Protein AF-A0A5K0YPT9-F1 (afdb_monomer_lite)

InterPro domains:
  IPR002921 Fungal lipase-type domain [PF01764] (6-36)
  IPR029058 Alpha/Beta hydrolase fold [G3DSA:3.40.50.1820] (2-38)
  IPR029058 Alpha/Beta hydrolase fold [SSF53474] (8-34)

Structure (mmCIF, N/CA/C/O backbone):
data_AF-A0A5K0YPT9-F1
#
_entry.id   AF-A0A5K0YPT9-F1
#
loop_
_atom_site.group_PDB
_atom_site.id
_atom_site.type_symbol
_atom_site.label_atom_id
_atom_site.label_alt_id
_atom_site.label_comp_id
_atom_site.label_asym_id
_atom_site.label_entity_id
_atom_site.label_seq_id
_atom_site.pdbx_PDB_ins_code
_atom_site.Cartn_x
_atom_site.Cartn_y
_atom_site.Cartn_z
_atom_site.occupancy
_atom_site.B_iso_or_equiv
_atom_site.auth_seq_id
_atom_site.auth_comp_id
_atom_site.auth_asym_id
_atom_site.auth_atom_id
_atom_site.pdbx_PDB_model_num
ATOM 1 N N . LYS A 1 1 ? -30.809 -0.738 20.218 1.00 49.78 1 LYS A N 1
ATOM 2 C CA . LYS A 1 1 ? -29.910 0.352 20.648 1.00 49.78 1 LYS A CA 1
ATOM 3 C C . LYS A 1 1 ? -28.786 -0.343 21.385 1.00 49.78 1 LYS A C 1
ATOM 5 O O . LYS A 1 1 ? -28.988 -0.724 22.527 1.00 49.78 1 LYS A O 1
ATOM 10 N N . ASP A 1 2 ? -27.740 -0.679 20.645 1.00 45.72 2 ASP A N 1
ATOM 11 C CA . ASP A 1 2 ? -26.590 -1.437 21.130 1.00 45.72 2 ASP A CA 1
ATOM 12 C C . ASP A 1 2 ? -25.369 -0.551 20.854 1.00 45.72 2 ASP A C 1
ATOM 14 O O . ASP A 1 2 ? -24.763 -0.603 19.789 1.00 45.72 2 ASP A O 1
ATOM 18 N N . ASP A 1 3 ? -25.149 0.415 21.751 1.00 54.78 3 ASP A N 1
ATOM 19 C CA . ASP A 1 3 ? -24.069 1.411 21.692 1.00 54.78 3 ASP A CA 1
ATOM 20 C C . ASP A 1 3 ? -22.770 0.774 22.220 1.00 54.78 3 ASP A C 1
ATOM 22 O O . ASP A 1 3 ? -22.229 1.170 23.249 1.00 54.78 3 ASP A O 1
ATOM 26 N N . SER A 1 4 ? -22.300 -0.281 21.555 1.00 55.94 4 SER A N 1
ATOM 27 C CA . SER A 1 4 ? -21.003 -0.924 21.825 1.00 55.94 4 SER A CA 1
ATOM 28 C C . SER A 1 4 ? -20.173 -1.065 20.548 1.00 55.94 4 SER A C 1
ATOM 30 O O . SER A 1 4 ? -19.411 -2.012 20.379 1.00 55.94 4 SER A O 1
ATOM 32 N N . GLU A 1 5 ? -20.285 -0.083 19.650 1.00 59.50 5 GLU A N 1
ATOM 33 C CA . GLU A 1 5 ? -19.256 0.219 18.650 1.00 59.50 5 GLU A CA 1
ATOM 34 C C . GLU A 1 5 ? -18.060 0.826 19.401 1.00 59.50 5 GLU A C 1
ATOM 36 O O . GLU A 1 5 ? -17.813 2.032 19.373 1.00 59.50 5 GLU A O 1
ATOM 41 N N . GLU A 1 6 ? -17.363 -0.013 20.172 1.00 56.81 6 GLU A N 1
ATOM 42 C CA . GLU A 1 6 ? -16.047 0.287 20.720 1.00 56.81 6 GLU A CA 1
ATOM 43 C C . GLU A 1 6 ? -15.206 0.810 19.557 1.00 56.81 6 GLU A C 1
ATOM 45 O O . GLU A 1 6 ? -14.931 0.083 18.601 1.00 56.81 6 GLU A O 1
ATOM 50 N N . THR A 1 7 ? -14.917 2.112 19.586 1.00 62.78 7 THR A N 1
ATOM 51 C CA . THR A 1 7 ? -14.299 2.867 18.499 1.00 62.78 7 THR A CA 1
ATOM 52 C C . THR A 1 7 ? -12.919 2.291 18.232 1.00 62.78 7 THR A C 1
ATOM 54 O O . THR A 1 7 ? -11.925 2.741 18.808 1.00 62.78 7 THR A O 1
ATOM 57 N N . ARG A 1 8 ? -12.848 1.252 17.396 1.00 66.25 8 ARG A N 1
ATOM 58 C CA . ARG A 1 8 ? -11.577 0.689 16.960 1.00 66.25 8 ARG A CA 1
ATOM 59 C C . ARG A 1 8 ? -10.815 1.841 16.321 1.00 66.25 8 ARG A C 1
ATOM 61 O O . ARG A 1 8 ? -11.374 2.517 15.455 1.00 66.25 8 ARG A O 1
ATOM 68 N N . PRO A 1 9 ? -9.585 2.128 16.760 1.00 68.00 9 PRO A N 1
ATOM 69 C CA . PRO A 1 9 ? -8.841 3.233 16.195 1.00 68.00 9 PRO A CA 1
ATOM 70 C C . PRO A 1 9 ? -8.626 2.968 14.702 1.00 68.00 9 PRO A C 1
ATOM 72 O O . PRO A 1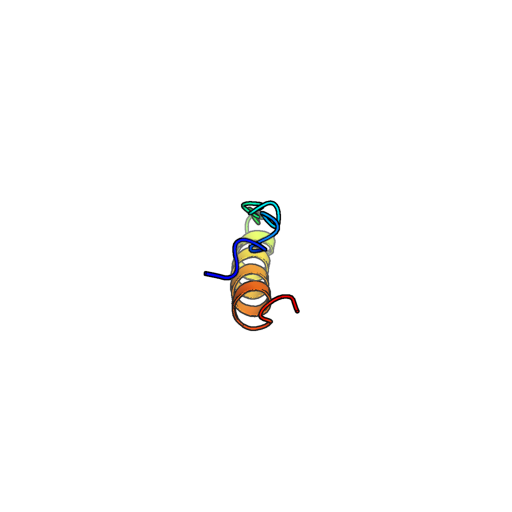 9 ? -7.975 1.997 14.312 1.00 68.00 9 PRO A O 1
ATOM 75 N N . THR A 1 10 ? -9.215 3.820 13.865 1.00 77.69 10 THR A N 1
ATOM 76 C CA . THR A 1 10 ? -9.037 3.778 12.414 1.00 77.69 10 THR A CA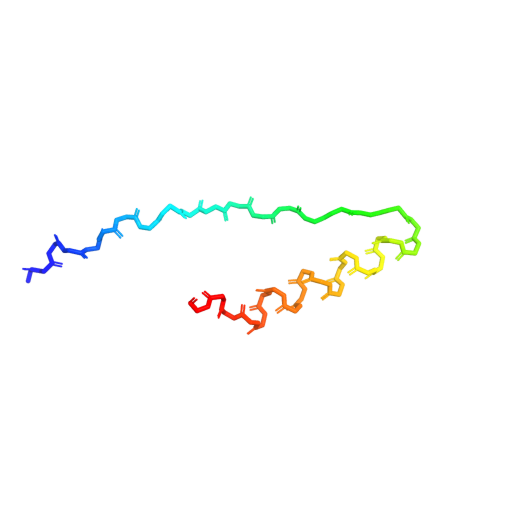 1
ATOM 77 C C . THR A 1 10 ? -7.665 4.354 12.092 1.00 77.69 10 THR A C 1
ATOM 79 O O . THR A 1 10 ? -7.485 5.568 12.004 1.00 77.69 10 THR A O 1
ATOM 82 N N . TRP A 1 11 ? -6.666 3.486 11.964 1.00 81.56 11 TRP A N 1
ATOM 83 C CA . TRP A 1 11 ? -5.322 3.891 11.567 1.00 81.56 11 TRP A CA 1
ATOM 84 C C . TRP A 1 11 ? -5.236 4.004 10.045 1.00 81.56 11 TRP A C 1
ATOM 86 O O . TRP A 1 11 ? -5.547 3.059 9.321 1.00 81.56 11 TRP A O 1
ATOM 96 N N . HIS A 1 12 ? -4.769 5.148 9.549 1.00 84.31 12 HIS A N 1
ATOM 97 C CA . HIS A 1 12 ? -4.428 5.303 8.137 1.00 84.31 12 HIS A CA 1
ATOM 98 C C . HIS A 1 12 ? -3.009 4.782 7.896 1.00 84.31 12 HIS A C 1
ATOM 100 O O . HIS A 1 12 ? -2.038 5.359 8.387 1.00 84.31 12 HIS A O 1
ATOM 106 N N . VAL A 1 13 ? -2.891 3.692 7.140 1.00 85.25 13 VAL A N 1
ATOM 107 C CA . VAL A 1 13 ? -1.600 3.089 6.789 1.00 85.25 13 VAL A CA 1
ATOM 108 C C . VAL A 1 13 ? -1.140 3.631 5.440 1.00 85.25 13 VAL A C 1
ATOM 110 O O . VAL A 1 13 ? -1.834 3.487 4.436 1.00 85.25 13 VAL A O 1
ATOM 113 N N . TYR A 1 14 ? 0.048 4.236 5.418 1.00 89.75 14 TYR A N 1
ATOM 114 C CA . TYR A 1 14 ? 0.697 4.704 4.197 1.00 89.75 14 TYR A CA 1
ATOM 115 C C . TYR A 1 14 ? 1.901 3.825 3.893 1.00 89.75 14 TYR A C 1
ATOM 117 O O . TYR A 1 14 ? 2.768 3.626 4.744 1.00 89.75 14 TYR A O 1
ATOM 125 N N . VAL A 1 15 ? 1.966 3.330 2.662 1.00 88.31 15 VAL A N 1
ATOM 126 C CA . VAL A 1 15 ? 3.101 2.556 2.160 1.00 88.31 15 VAL A CA 1
ATOM 127 C C . VAL A 1 15 ? 3.808 3.397 1.101 1.00 88.31 15 VAL A C 1
ATOM 129 O O . VAL A 1 15 ? 3.156 4.023 0.265 1.00 88.31 15 VAL A O 1
ATOM 132 N N . THR A 1 16 ? 5.137 3.447 1.157 1.00 93.25 16 THR A N 1
ATOM 133 C CA . THR A 1 16 ? 5.970 4.190 0.204 1.00 93.25 16 THR A CA 1
ATOM 134 C C . THR A 1 16 ? 7.167 3.354 -0.236 1.00 93.25 16 THR A C 1
ATOM 136 O O . THR A 1 16 ? 7.619 2.464 0.485 1.00 93.25 16 THR A O 1
ATOM 139 N N . GLY A 1 17 ? 7.712 3.661 -1.412 1.00 94.94 17 GLY A N 1
ATOM 140 C CA . GLY A 1 17 ? 8.932 3.050 -1.922 1.00 94.94 17 GLY A CA 1
ATOM 141 C C . GLY A 1 17 ? 9.467 3.770 -3.160 1.00 94.94 17 GLY A C 1
ATOM 142 O O . GLY A 1 17 ? 8.717 4.397 -3.904 1.00 94.94 17 GLY A O 1
ATOM 143 N N . HIS A 1 18 ? 10.780 3.684 -3.387 1.00 95.12 18 HIS A N 1
ATOM 144 C CA . HIS A 1 18 ? 11.458 4.310 -4.527 1.00 95.12 18 HIS A CA 1
ATOM 145 C C . HIS A 1 18 ? 11.779 3.281 -5.618 1.00 95.12 18 HIS A C 1
ATOM 147 O O . HIS A 1 18 ? 12.234 2.177 -5.311 1.00 95.12 18 HIS A O 1
ATOM 153 N N . SER A 1 19 ? 11.604 3.658 -6.891 1.00 95.31 19 SER A N 1
ATOM 154 C CA . SER A 1 19 ? 11.893 2.802 -8.051 1.00 95.31 19 SER A CA 1
ATOM 155 C C . SER A 1 19 ? 11.178 1.443 -7.924 1.00 95.31 19 SER A C 1
ATOM 157 O O . SER A 1 19 ? 9.954 1.408 -7.799 1.00 95.31 19 SER A O 1
ATOM 159 N N . LEU A 1 20 ? 11.915 0.331 -7.870 1.00 92.56 20 LEU A N 1
ATOM 160 C CA . LEU A 1 20 ? 11.369 -1.011 -7.644 1.00 92.56 20 LEU A CA 1
ATOM 161 C C . LEU A 1 20 ? 10.575 -1.128 -6.332 1.00 92.56 20 LEU A C 1
ATOM 163 O O . L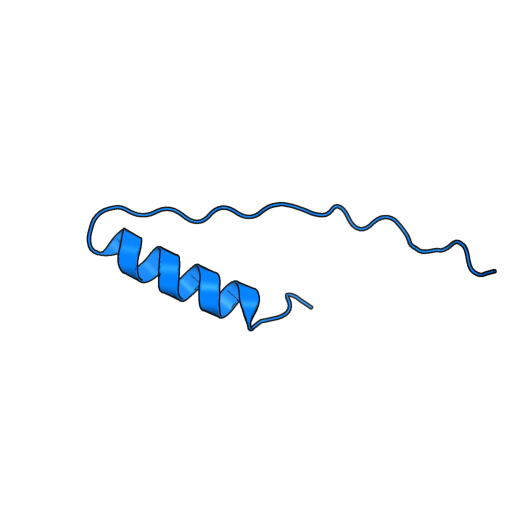EU A 1 20 ? 9.538 -1.789 -6.291 1.00 92.56 20 LEU A O 1
ATOM 167 N N . GLY A 1 21 ? 11.021 -0.449 -5.273 1.00 93.50 21 GLY A N 1
ATOM 168 C CA . GLY A 1 21 ? 10.306 -0.422 -3.999 1.00 93.50 21 GLY A CA 1
ATOM 169 C C . GLY A 1 21 ? 8.925 0.226 -4.115 1.00 93.50 21 GLY A C 1
ATOM 170 O O . GLY A 1 21 ? 8.023 -0.146 -3.375 1.00 93.50 21 GLY A O 1
ATOM 171 N N . GLY A 1 22 ? 8.728 1.148 -5.064 1.00 95.00 22 GLY A N 1
ATOM 172 C CA . GLY A 1 22 ? 7.425 1.763 -5.327 1.00 95.00 22 GLY A CA 1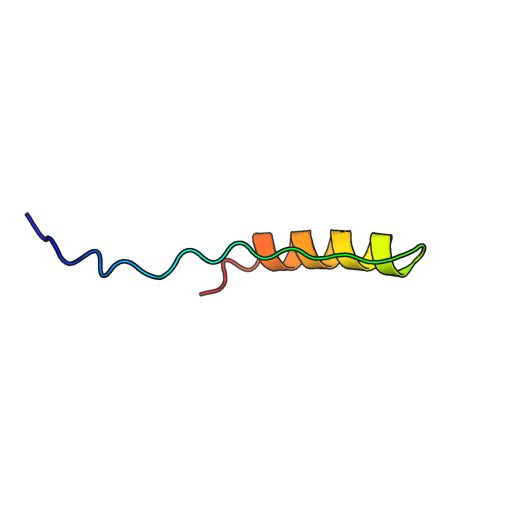
ATOM 173 C C . GLY A 1 22 ? 6.431 0.767 -5.924 1.00 95.00 22 GLY A C 1
ATOM 174 O O . GLY A 1 22 ? 5.298 0.679 -5.461 1.00 95.00 22 GLY A O 1
ATOM 175 N N . ALA A 1 23 ? 6.880 -0.057 -6.876 1.00 95.31 23 ALA A N 1
ATOM 176 C CA . ALA A 1 23 ? 6.053 -1.127 -7.436 1.00 95.31 23 ALA A CA 1
ATOM 177 C C . ALA A 1 23 ? 5.646 -2.149 -6.359 1.00 95.31 23 ALA A C 1
ATOM 179 O O . ALA A 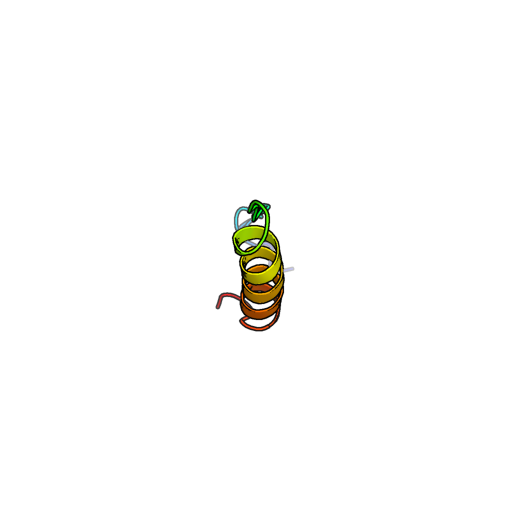1 23 ? 4.480 -2.530 -6.272 1.00 95.31 23 ALA A O 1
ATOM 180 N N . LEU A 1 24 ? 6.585 -2.533 -5.485 1.00 95.06 24 LEU A N 1
ATOM 181 C CA . LEU A 1 24 ? 6.301 -3.414 -4.348 1.00 95.06 24 LEU A CA 1
ATOM 182 C C . LEU A 1 24 ? 5.364 -2.762 -3.323 1.00 95.06 24 LEU A C 1
ATOM 184 O O . LEU A 1 24 ? 4.473 -3.429 -2.810 1.00 95.06 24 LEU A O 1
ATOM 188 N N . SER A 1 25 ? 5.517 -1.462 -3.063 1.00 95.00 25 SER A N 1
ATOM 189 C CA . SER A 1 25 ? 4.626 -0.687 -2.192 1.00 95.00 25 SER A CA 1
ATOM 190 C C . SER A 1 25 ? 3.181 -0.706 -2.696 1.00 95.00 25 SER A C 1
ATOM 192 O O . SER A 1 25 ? 2.257 -0.842 -1.899 1.00 95.00 25 SER A O 1
ATOM 194 N N . THR A 1 26 ? 2.970 -0.599 -4.012 1.00 92.94 26 THR A N 1
ATOM 195 C CA . THR A 1 26 ? 1.633 -0.702 -4.615 1.00 92.94 26 THR A CA 1
ATOM 196 C C . THR A 1 26 ? 1.052 -2.107 -4.475 1.00 92.94 26 THR A C 1
ATOM 198 O O . THR A 1 26 ? -0.109 -2.240 -4.100 1.00 92.94 26 THR A O 1
ATOM 201 N N . LEU A 1 27 ? 1.847 -3.155 -4.724 1.00 93.25 27 LEU A N 1
ATOM 202 C CA . LEU A 1 27 ? 1.400 -4.540 -4.531 1.00 93.25 27 LEU A CA 1
ATOM 203 C C . LEU A 1 27 ? 1.051 -4.820 -3.065 1.00 93.25 27 LEU A C 1
ATOM 205 O O . LEU A 1 27 ? 0.014 -5.410 -2.784 1.00 93.25 27 LEU A O 1
ATOM 209 N N . LEU A 1 28 ? 1.862 -4.325 -2.129 1.00 91.06 28 LEU A N 1
ATOM 210 C CA . LEU A 1 28 ? 1.596 -4.452 -0.700 1.00 91.06 28 LEU A CA 1
ATOM 211 C C . LEU A 1 28 ? 0.311 -3.723 -0.290 1.00 91.06 28 LEU A C 1
ATOM 213 O O . LEU A 1 28 ? -0.465 -4.261 0.491 1.00 91.06 28 LEU A O 1
ATOM 217 N N . ALA A 1 29 ? 0.057 -2.527 -0.825 1.00 91.00 29 ALA A N 1
ATOM 218 C CA . ALA A 1 29 ? -1.187 -1.805 -0.564 1.00 91.00 29 ALA A CA 1
ATOM 219 C C . ALA A 1 29 ? -2.424 -2.577 -1.062 1.00 91.00 29 ALA A C 1
ATOM 221 O O . ALA A 1 29 ? -3.459 -2.566 -0.398 1.00 91.00 29 ALA A O 1
ATOM 222 N N . LEU A 1 30 ? -2.315 -3.280 -2.195 1.00 88.19 30 LEU A N 1
ATOM 223 C CA . LEU A 1 30 ? -3.382 -4.143 -2.711 1.00 88.19 30 LEU A CA 1
ATOM 224 C C . LEU A 1 30 ? -3.601 -5.376 -1.825 1.00 88.19 30 LEU A C 1
ATOM 226 O O . LEU A 1 30 ? -4.741 -5.671 -1.471 1.00 88.19 30 LEU A O 1
ATOM 230 N N . GLU A 1 31 ? -2.529 -6.054 -1.416 1.00 88.31 31 GLU A N 1
ATOM 231 C CA . GLU A 1 31 ? -2.599 -7.207 -0.506 1.00 88.31 31 GLU A CA 1
ATOM 232 C C . GLU A 1 31 ? -3.187 -6.825 0.861 1.00 88.31 31 GLU A C 1
ATOM 234 O O . GLU A 1 31 ? -4.034 -7.544 1.391 1.00 88.31 31 GLU A O 1
ATOM 239 N N . LEU A 1 32 ? -2.812 -5.659 1.401 1.00 84.19 32 LEU A N 1
ATOM 240 C CA . LEU A 1 32 ? -3.369 -5.101 2.641 1.00 84.19 32 LEU A CA 1
ATOM 241 C C . LEU A 1 32 ? -4.838 -4.687 2.512 1.00 84.19 32 LEU A C 1
ATOM 243 O O . LEU A 1 32 ? -5.564 -4.718 3.497 1.00 84.19 32 LEU A O 1
ATOM 247 N N . SER A 1 33 ? -5.283 -4.277 1.324 1.00 81.44 33 SER A N 1
ATOM 248 C CA . SER A 1 33 ? -6.695 -3.965 1.090 1.00 81.44 33 SER A CA 1
ATOM 249 C C . SER A 1 33 ? -7.540 -5.224 0.888 1.00 81.44 33 SER A C 1
ATOM 251 O O . SER A 1 33 ? -8.727 -5.205 1.208 1.00 81.44 33 SER A O 1
ATOM 253 N N . SER A 1 34 ? -6.964 -6.282 0.308 1.00 78.62 34 SER A N 1
ATOM 254 C CA . SER A 1 34 ? -7.650 -7.552 0.034 1.00 78.62 34 SER A CA 1
ATOM 255 C C . SER A 1 34 ? -7.725 -8.430 1.276 1.00 78.62 34 SER A C 1
ATOM 257 O O . SER A 1 34 ? -8.757 -9.036 1.564 1.00 78.62 34 SER A O 1
ATOM 259 N N . SER A 1 35 ? -6.634 -8.481 2.035 1.00 73.06 35 SER A N 1
ATOM 260 C CA . SER A 1 35 ? -6.648 -8.981 3.397 1.00 73.06 35 SER A CA 1
ATOM 261 C C . SER A 1 35 ? -7.362 -7.924 4.215 1.00 73.06 35 SER A C 1
ATOM 263 O O . SER A 1 35 ? -6.711 -7.041 4.756 1.00 73.06 35 SER A O 1
ATOM 265 N N . GLN A 1 36 ? -8.697 -7.962 4.272 1.00 59.31 36 GLN A N 1
ATOM 266 C CA . GLN A 1 36 ? -9.438 -7.296 5.338 1.00 59.31 36 GLN A CA 1
ATOM 267 C C . GLN A 1 36 ? -8.727 -7.715 6.621 1.00 59.31 36 GLN A C 1
ATOM 269 O O . GLN A 1 36 ? -8.848 -8.873 7.010 1.00 59.31 36 GLN A O 1
ATOM 274 N N . MET A 1 37 ? -7.853 -6.852 7.152 1.00 54.34 37 MET A N 1
ATOM 275 C CA . MET A 1 37 ? -7.023 -7.186 8.298 1.00 54.34 37 MET A CA 1
ATOM 276 C C . MET A 1 37 ? -8.013 -7.527 9.406 1.00 54.34 37 MET A C 1
ATOM 278 O O . MET A 1 37 ? -8.719 -6.640 9.887 1.00 54.34 37 MET A O 1
ATOM 282 N N . ALA A 1 38 ? -8.169 -8.830 9.642 1.00 46.28 38 ALA A N 1
ATOM 283 C CA . ALA A 1 38 ? -9.200 -9.401 10.492 1.00 46.28 38 ALA A CA 1
ATOM 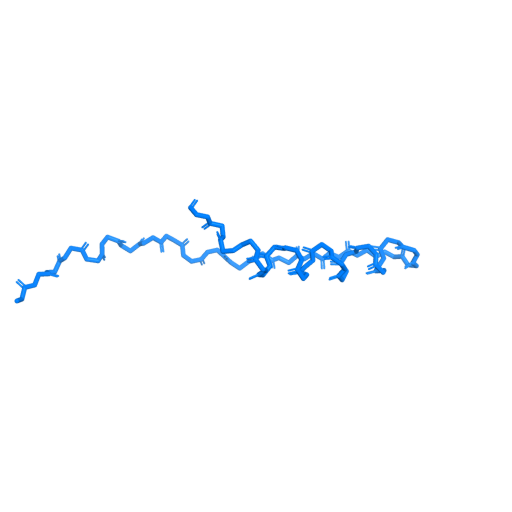284 C C . ALA A 1 38 ? -8.927 -9.055 11.955 1.00 46.28 38 ALA A C 1
ATOM 286 O O . ALA A 1 38 ? -7.735 -9.076 12.344 1.00 46.28 38 ALA A O 1
#

Sequence (38 aa):
KDDSEETRPTWHVYVTGHSLGGALSTLLALELSSSQMA

Radius of gyration: 14.93 Å; chains: 1; bounding box: 42×15×30 Å

pLDDT: mean 78.78, std 16.37, range [45.72, 95.31]

Organism: NCBI:txid210225

Secondary structure (DSSP, 8-state):
-----------------STHHHHHHHHHHHHHHHS---

Foldseek 3Di:
DDPPVVPDPPDDDQFDDDDVSRVVSVVVVVVCVVCPVD